Protein AF-A0A9C8WHW3-F1 (afdb_monomer)

Mean predicted aligned error: 12.43 Å

Radius of gyration: 24.85 Å; Cα contacts (8 Å, |Δi|>4): 31; chains: 1; bounding box: 26×61×57 Å

Structure (mmCIF, N/CA/C/O backbone):
data_AF-A0A9C8WHW3-F1
#
_entry.id   AF-A0A9C8WHW3-F1
#
loop_
_atom_site.group_PDB
_atom_site.id
_atom_site.type_symbol
_atom_site.label_atom_id
_atom_site.label_alt_id
_atom_site.label_comp_id
_atom_site.label_asym_id
_atom_site.label_entity_id
_atom_site.label_seq_id
_atom_site.pdbx_PDB_ins_code
_atom_site.Cartn_x
_atom_site.Cartn_y
_atom_site.Cartn_z
_atom_site.occupancy
_atom_site.B_iso_or_equiv
_atom_site.auth_seq_id
_atom_site.auth_comp_id
_atom_site.auth_asym_id
_atom_site.auth_atom_id
_atom_site.pdbx_PDB_model_num
ATOM 1 N N . MET A 1 1 ? -9.790 40.678 -42.239 1.00 51.03 1 MET A N 1
ATOM 2 C CA . MET A 1 1 ? -9.489 39.443 -41.481 1.00 51.03 1 MET A CA 1
ATOM 3 C C . MET A 1 1 ? -8.012 39.500 -41.127 1.00 51.03 1 MET A C 1
ATOM 5 O O . MET A 1 1 ? -7.192 39.452 -42.034 1.00 51.03 1 MET A O 1
ATOM 9 N N . SER A 1 2 ? -7.667 39.774 -39.868 1.00 65.12 2 SER A N 1
ATOM 10 C CA . SER A 1 2 ? -6.269 39.952 -39.454 1.00 65.12 2 SER A CA 1
ATOM 11 C C . SER A 1 2 ? -5.506 38.638 -39.607 1.00 65.12 2 SER A C 1
ATOM 13 O O . SER A 1 2 ? -5.893 37.620 -39.038 1.00 65.12 2 SER A O 1
ATOM 15 N N . HIS A 1 3 ? -4.442 38.658 -40.406 1.00 75.81 3 HIS A N 1
ATOM 16 C CA . HIS A 1 3 ? -3.620 37.486 -40.675 1.00 75.81 3 HIS A CA 1
ATOM 17 C C . HIS A 1 3 ? -2.779 37.187 -39.426 1.00 75.81 3 HIS A C 1
ATOM 19 O O . HIS A 1 3 ? -1.829 37.911 -39.138 1.00 75.81 3 HIS A O 1
ATOM 25 N N . LEU A 1 4 ? -3.136 36.156 -38.65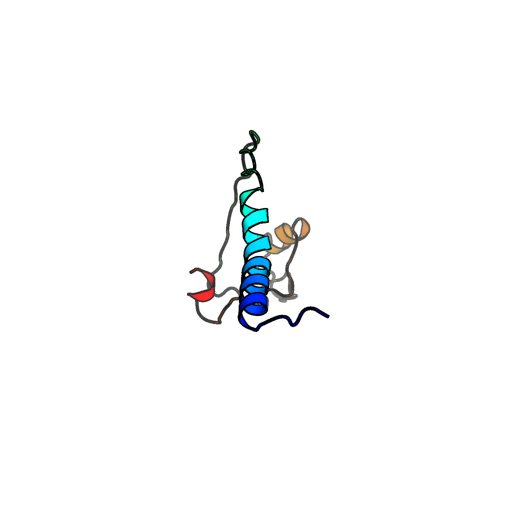3 1.00 82.06 4 LEU A N 1
ATOM 26 C CA . LEU A 1 4 ? -2.307 35.707 -37.532 1.00 82.06 4 LEU A CA 1
ATOM 27 C C . LEU A 1 4 ? -0.949 35.245 -38.074 1.00 82.06 4 LEU A C 1
ATOM 29 O O . LEU A 1 4 ? -0.880 34.314 -38.880 1.00 82.06 4 LEU A O 1
ATOM 33 N N . SER A 1 5 ? 0.139 35.897 -37.658 1.00 88.56 5 SER A N 1
ATOM 34 C CA . SER A 1 5 ? 1.480 35.450 -38.027 1.00 88.56 5 SER A CA 1
ATOM 35 C C . SER A 1 5 ? 1.923 34.292 -37.130 1.00 88.56 5 SER A C 1
ATOM 37 O O . SER A 1 5 ? 1.475 34.153 -35.991 1.00 88.56 5 SER A O 1
ATOM 39 N N . ARG A 1 6 ? 2.874 33.474 -37.606 1.00 84.75 6 ARG A N 1
ATOM 40 C CA . ARG A 1 6 ? 3.483 32.404 -36.788 1.00 84.75 6 ARG A CA 1
ATOM 41 C C . ARG A 1 6 ? 4.043 32.931 -35.462 1.00 84.75 6 ARG A C 1
ATOM 43 O O . ARG A 1 6 ? 3.994 32.230 -34.460 1.00 84.75 6 ARG A O 1
ATOM 50 N N . ARG A 1 7 ? 4.561 34.164 -35.447 1.00 85.12 7 ARG A N 1
ATOM 51 C CA . ARG A 1 7 ? 5.099 34.798 -34.234 1.00 85.12 7 ARG A CA 1
ATOM 52 C C . ARG A 1 7 ? 3.995 35.097 -33.225 1.00 85.12 7 ARG A C 1
ATOM 54 O O . ARG A 1 7 ? 4.197 34.868 -32.037 1.00 85.12 7 ARG A O 1
ATOM 61 N N . ASP A 1 8 ? 2.841 35.559 -33.694 1.00 87.88 8 ASP A N 1
ATOM 62 C CA . ASP A 1 8 ? 1.692 35.857 -32.833 1.00 87.88 8 ASP A CA 1
ATOM 63 C C . ASP A 1 8 ? 1.088 34.567 -32.274 1.00 87.88 8 ASP A C 1
ATOM 65 O O . ASP A 1 8 ? 0.788 34.491 -31.085 1.00 87.88 8 ASP A O 1
ATOM 69 N N . PHE A 1 9 ? 1.030 33.516 -33.099 1.00 85.69 9 PHE A N 1
ATOM 70 C CA . PHE A 1 9 ? 0.628 32.178 -32.670 1.00 85.69 9 PHE A CA 1
ATOM 71 C C . PHE A 1 9 ? 1.554 31.608 -31.585 1.00 85.69 9 PHE A C 1
ATOM 73 O O . PHE A 1 9 ? 1.073 31.158 -30.550 1.00 85.69 9 PHE A O 1
ATOM 80 N N . LEU A 1 10 ? 2.878 31.665 -31.774 1.00 89.06 10 LEU A N 1
ATOM 81 C CA . LEU A 1 10 ? 3.837 31.139 -30.793 1.00 89.06 10 LEU A CA 1
ATOM 82 C C . LEU A 1 10 ? 3.800 31.908 -29.466 1.00 89.06 10 LEU A C 1
ATOM 84 O O . LEU A 1 10 ? 3.879 31.295 -28.403 1.00 89.06 10 LEU A O 1
ATOM 88 N N . LYS A 1 11 ? 3.626 33.235 -29.507 1.00 83.25 11 LYS A N 1
ATOM 89 C CA . LYS A 1 11 ? 3.442 34.047 -28.295 1.00 83.25 11 LYS A CA 1
ATOM 90 C C . LYS A 1 11 ? 2.162 33.659 -27.556 1.00 83.25 11 LYS A C 1
ATOM 92 O O . LYS A 1 11 ? 2.209 33.440 -26.349 1.00 83.25 11 LYS A O 1
ATOM 97 N N . ALA A 1 12 ? 1.044 33.533 -28.272 1.00 82.44 12 ALA A N 1
ATOM 98 C CA . ALA A 1 12 ? -0.236 33.151 -27.683 1.00 82.44 12 ALA A CA 1
ATOM 99 C C . ALA A 1 12 ? -0.202 31.733 -27.085 1.00 82.44 12 ALA A C 1
ATOM 101 O O . ALA A 1 12 ? -0.677 31.532 -25.970 1.00 82.44 12 ALA A O 1
ATOM 102 N N . ALA A 1 13 ? 0.419 30.771 -27.776 1.00 83.25 13 ALA A N 1
ATOM 103 C CA . ALA A 1 13 ? 0.579 29.402 -27.288 1.00 83.25 13 ALA A CA 1
ATOM 104 C C . ALA A 1 13 ? 1.446 29.330 -26.017 1.00 83.25 13 ALA A C 1
ATOM 106 O O . ALA A 1 13 ? 1.087 28.636 -25.068 1.00 83.25 13 ALA A O 1
ATOM 107 N N . GLY A 1 14 ? 2.547 30.091 -25.961 1.00 80.19 14 GLY A N 1
ATOM 108 C CA . GLY A 1 14 ? 3.388 30.187 -24.763 1.00 80.19 14 GLY A CA 1
ATOM 109 C C . GLY A 1 14 ? 2.668 30.826 -23.568 1.00 80.19 14 GLY A C 1
ATOM 110 O O . GLY A 1 14 ? 2.788 30.342 -22.446 1.00 80.19 14 GLY A O 1
ATOM 111 N N . LEU A 1 15 ? 1.863 31.867 -23.808 1.00 79.38 15 LEU A N 1
ATOM 112 C CA . LEU A 1 15 ? 1.015 32.495 -22.786 1.00 79.38 15 LEU A CA 1
ATOM 113 C C . LEU A 1 15 ? -0.059 31.535 -22.250 1.00 79.38 15 LEU A C 1
ATOM 115 O O . LEU A 1 15 ? -0.289 31.497 -21.042 1.00 79.38 15 LEU A O 1
ATOM 119 N N . LEU A 1 16 ? -0.672 30.719 -23.117 1.00 76.00 16 LEU A N 1
ATOM 120 C CA . LEU A 1 16 ? -1.640 29.697 -22.704 1.00 76.00 16 LEU A CA 1
ATOM 121 C C . LEU A 1 16 ? -0.995 28.618 -21.822 1.00 76.00 16 LEU A C 1
ATOM 123 O O . LEU A 1 16 ? -1.586 28.203 -20.828 1.00 76.00 16 LEU A O 1
ATOM 127 N N . ALA A 1 17 ? 0.229 28.195 -22.152 1.00 72.94 17 ALA A N 1
ATOM 128 C CA . ALA A 1 17 ? 0.970 27.198 -21.380 1.00 72.94 17 ALA A CA 1
ATOM 129 C C . ALA A 1 17 ? 1.396 27.704 -19.987 1.00 72.94 17 ALA A C 1
ATOM 131 O O . ALA A 1 17 ? 1.549 26.906 -19.066 1.00 72.94 17 ALA A O 1
ATOM 132 N N . ALA A 1 18 ? 1.552 29.021 -19.812 1.00 68.44 18 ALA A N 1
ATOM 133 C CA . ALA A 1 18 ? 1.912 29.645 -18.536 1.00 68.44 18 ALA A CA 1
ATOM 134 C C . ALA A 1 18 ? 0.703 29.997 -17.642 1.00 68.44 18 ALA A C 1
ATOM 136 O O . ALA A 1 18 ? 0.873 30.264 -16.450 1.00 68.44 18 ALA A O 1
ATOM 137 N N . ALA A 1 19 ? -0.521 29.978 -18.178 1.00 71.88 19 ALA A N 1
ATOM 138 C CA . ALA A 1 19 ? -1.741 30.284 -17.426 1.00 71.88 19 ALA A CA 1
ATOM 139 C C . ALA A 1 19 ? -1.966 29.401 -16.171 1.00 71.88 19 ALA A C 1
ATOM 141 O O . ALA A 1 19 ? -2.338 29.951 -15.128 1.00 71.88 19 ALA A O 1
ATOM 142 N N . PRO A 1 20 ? -1.691 28.077 -16.183 1.00 68.31 20 PRO A N 1
ATOM 143 C CA . PRO A 1 20 ? -1.818 27.240 -14.988 1.00 68.31 20 PRO A CA 1
ATOM 144 C C . PRO A 1 20 ? -0.847 27.669 -13.881 1.00 68.31 20 PRO A C 1
ATOM 146 O O . PRO A 1 20 ? -1.216 27.691 -12.710 1.00 68.31 20 PRO A O 1
ATOM 149 N N . LEU A 1 21 ? 0.369 28.088 -14.251 1.00 69.44 21 LEU A N 1
ATOM 150 C CA . LEU A 1 21 ? 1.392 28.536 -13.307 1.00 69.44 21 LEU A CA 1
ATOM 151 C C . LEU A 1 21 ? 1.015 29.877 -12.661 1.00 69.44 21 LEU A C 1
ATOM 153 O O . LEU A 1 21 ? 1.141 30.037 -11.452 1.00 69.44 21 LEU A O 1
ATOM 157 N N . ALA A 1 22 ? 0.481 30.820 -13.443 1.00 68.44 22 ALA A N 1
ATOM 158 C CA . ALA A 1 22 ? -0.009 32.098 -12.921 1.00 68.44 22 ALA A CA 1
ATOM 159 C C . ALA A 1 22 ? -1.193 31.930 -11.950 1.00 68.44 22 ALA A C 1
ATOM 161 O O . ALA A 1 22 ? -1.371 32.745 -11.044 1.00 68.44 22 ALA A O 1
ATOM 162 N N . THR A 1 23 ? -1.990 30.874 -12.132 1.00 65.31 23 THR A N 1
ATOM 163 C CA . THR A 1 23 ? -3.087 30.517 -11.223 1.00 65.31 23 THR A CA 1
ATOM 164 C C . THR A 1 23 ? -2.541 29.844 -9.963 1.00 65.31 23 THR A C 1
ATOM 166 O O . THR A 1 23 ? -2.912 30.234 -8.862 1.00 65.31 23 THR A O 1
ATOM 169 N N . ALA A 1 24 ? -1.577 28.929 -10.100 1.00 66.88 24 ALA A N 1
ATOM 170 C CA . ALA A 1 24 ? -0.920 28.260 -8.976 1.00 66.88 24 ALA A CA 1
ATOM 171 C C . ALA A 1 24 ? -0.175 29.234 -8.044 1.00 66.88 24 ALA A C 1
ATOM 173 O O . ALA A 1 24 ? -0.226 29.074 -6.831 1.00 66.88 24 ALA A O 1
ATOM 174 N N . LEU A 1 25 ? 0.448 30.289 -8.584 1.00 67.81 25 LEU A N 1
ATOM 175 C CA . LEU A 1 25 ? 1.114 31.334 -7.789 1.00 67.81 25 LEU A CA 1
ATOM 176 C C . LEU A 1 25 ? 0.141 32.240 -7.013 1.00 67.81 25 LEU A C 1
ATOM 178 O O . LEU A 1 25 ? 0.561 32.942 -6.098 1.00 67.81 25 LEU A O 1
ATOM 182 N N . LYS A 1 26 ? -1.146 32.256 -7.385 1.00 75.00 26 LYS A N 1
ATOM 183 C CA . LYS A 1 26 ? -2.201 33.004 -6.681 1.00 75.00 26 LYS A CA 1
ATOM 184 C C . LYS A 1 26 ? -2.918 32.173 -5.626 1.00 75.00 26 LYS A C 1
ATOM 186 O O . LYS A 1 26 ? -3.735 32.729 -4.896 1.00 75.00 26 LYS A O 1
ATOM 191 N N . HIS A 1 27 ? -2.656 30.869 -5.556 1.00 67.44 27 HIS A N 1
ATOM 192 C CA . HIS A 1 27 ? -3.198 30.068 -4.474 1.00 67.44 27 HIS A CA 1
ATOM 193 C C . HIS A 1 27 ? -2.469 30.482 -3.195 1.00 67.44 27 HIS A C 1
ATOM 195 O O . HIS A 1 27 ? -1.241 30.361 -3.145 1.00 67.44 27 HIS A O 1
ATOM 201 N N . PRO A 1 28 ? -3.184 31.009 -2.184 1.00 69.38 28 PRO A N 1
ATOM 202 C CA . PRO A 1 28 ? -2.565 31.256 -0.897 1.00 69.38 28 PRO A CA 1
ATOM 203 C C . PRO A 1 28 ? -1.954 29.940 -0.425 1.00 69.38 28 PRO A C 1
ATOM 205 O O . PRO A 1 28 ? -2.582 28.882 -0.539 1.00 69.38 28 PRO A O 1
ATOM 208 N N . VAL A 1 29 ? -0.711 30.007 0.057 1.00 70.06 29 VAL A N 1
ATOM 209 C CA . VAL A 1 29 ? -0.114 28.891 0.791 1.00 70.06 29 VAL A CA 1
ATOM 210 C C . VAL A 1 29 ? -1.136 28.524 1.864 1.00 70.06 29 VAL A C 1
ATOM 212 O O . VAL A 1 29 ? -1.550 29.431 2.591 1.00 70.06 29 VAL A O 1
ATOM 215 N N . PRO A 1 30 ? -1.623 27.272 1.911 1.00 70.56 30 PRO A N 1
ATOM 216 C CA . PRO A 1 30 ? -2.592 26.887 2.919 1.00 70.56 30 PRO A CA 1
ATOM 217 C C . PRO A 1 30 ? -2.014 27.273 4.277 1.00 70.56 30 PRO A C 1
ATOM 219 O O . PRO A 1 30 ? -0.902 26.858 4.613 1.00 70.56 30 PRO A O 1
ATOM 222 N N . GLU A 1 31 ? -2.729 28.136 5.003 1.00 68.75 31 GLU A N 1
ATOM 223 C CA . GLU A 1 31 ? -2.368 28.481 6.373 1.00 68.75 31 GLU A CA 1
ATOM 224 C C . GLU A 1 31 ? -2.179 27.174 7.134 1.00 68.75 31 GLU A C 1
ATOM 226 O O . GLU A 1 31 ? -3.003 26.256 7.029 1.00 68.75 31 GLU A O 1
ATOM 231 N N . ALA A 1 32 ? -1.053 27.067 7.840 1.00 67.94 32 ALA A N 1
ATOM 232 C CA . ALA A 1 32 ? -0.797 25.921 8.687 1.00 67.94 32 ALA A CA 1
ATOM 233 C C . ALA A 1 32 ? -1.989 25.790 9.637 1.00 67.94 32 ALA A C 1
ATOM 235 O O . ALA A 1 32 ? -2.293 26.704 10.400 1.00 67.94 32 ALA A O 1
ATOM 236 N N . SER A 1 33 ? -2.721 24.684 9.525 1.00 72.50 33 SER A N 1
ATOM 237 C CA . SER A 1 33 ? -3.838 24.435 10.420 1.00 72.50 33 SER A CA 1
ATOM 238 C C . SER A 1 33 ? -3.289 24.360 11.842 1.00 72.50 33 SER A C 1
ATOM 240 O O . SER A 1 33 ? -2.416 23.540 12.105 1.00 72.50 33 SER A O 1
ATOM 242 N N . ASP A 1 34 ? -3.840 25.150 12.765 1.00 74.62 34 ASP A N 1
ATOM 243 C CA . ASP A 1 34 ? -3.563 25.034 14.209 1.00 74.62 34 ASP A CA 1
ATOM 244 C C . ASP A 1 34 ? -3.992 23.673 14.793 1.00 74.62 34 ASP A C 1
ATOM 246 O O . ASP A 1 34 ? -3.765 23.379 15.969 1.00 74.62 34 ASP A O 1
ATOM 250 N N . LYS A 1 35 ? -4.636 22.814 13.992 1.00 80.69 35 LYS A N 1
ATOM 251 C CA . LYS A 1 35 ? -4.915 21.443 14.396 1.00 80.69 35 LYS A CA 1
ATOM 252 C C . LYS A 1 35 ? -3.618 20.636 14.363 1.00 80.69 35 LYS A C 1
ATOM 254 O O . LYS A 1 35 ? -2.927 20.650 13.342 1.00 80.69 35 LYS A O 1
ATOM 259 N N . PRO A 1 36 ? -3.317 19.872 15.427 1.00 85.38 36 PRO A N 1
ATOM 260 C CA . PRO A 1 36 ? -2.202 18.944 15.389 1.00 85.38 36 PRO A CA 1
ATOM 261 C C . PRO A 1 36 ? -2.383 18.010 14.191 1.00 85.38 36 PRO A C 1
ATOM 263 O O . PRO A 1 36 ? -3.466 17.459 13.969 1.00 85.38 36 PRO A O 1
ATOM 266 N N . SER A 1 37 ? -1.328 17.885 13.389 1.00 86.44 37 SER A N 1
ATOM 267 C CA . SER A 1 37 ? -1.309 16.918 12.296 1.00 86.44 37 SER A CA 1
ATOM 268 C C . SER A 1 37 ? -1.445 15.510 12.878 1.00 86.44 37 SER A C 1
ATOM 270 O O . SER A 1 37 ? -0.918 15.258 13.963 1.00 86.44 37 SER A O 1
ATOM 272 N N . PRO A 1 38 ? -2.159 14.596 12.202 1.00 90.88 38 PRO A N 1
ATOM 273 C CA . PRO A 1 38 ? -2.238 13.223 12.670 1.00 90.88 38 PRO A CA 1
ATOM 274 C C . PRO A 1 38 ? -0.852 12.576 12.623 1.00 90.88 38 PRO A C 1
ATOM 276 O O . PRO A 1 38 ? -0.079 12.822 11.694 1.00 90.88 38 PRO A O 1
ATOM 279 N N . ASP A 1 39 ? -0.568 11.707 13.589 1.00 94.38 39 ASP A N 1
ATOM 280 C CA . ASP A 1 39 ? 0.589 10.824 13.509 1.00 94.38 39 ASP A CA 1
ATOM 281 C C . ASP A 1 39 ? 0.403 9.847 12.342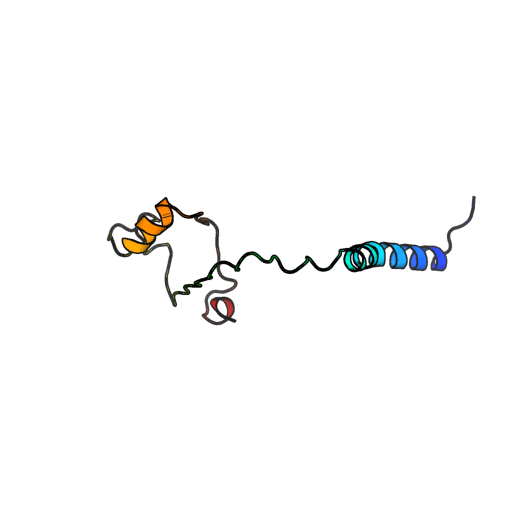 1.00 94.38 39 ASP A C 1
ATOM 283 O O . ASP A 1 39 ? -0.633 9.187 12.214 1.00 94.38 39 ASP A O 1
ATOM 287 N N . VAL A 1 40 ? 1.413 9.751 11.477 1.00 94.88 40 VAL A N 1
ATOM 288 C CA . VAL A 1 40 ? 1.388 8.875 10.301 1.00 94.88 40 VAL A CA 1
ATOM 289 C C . VAL A 1 40 ? 2.389 7.743 10.495 1.00 94.88 40 VAL A C 1
ATOM 291 O O . VAL A 1 40 ? 3.596 7.969 10.546 1.00 94.88 40 VAL A O 1
ATOM 294 N N . LEU A 1 41 ? 1.887 6.509 10.559 1.00 95.31 41 LEU A N 1
ATOM 295 C CA . LEU A 1 41 ? 2.703 5.297 10.584 1.00 95.31 41 LEU A CA 1
ATOM 296 C C . LEU A 1 41 ? 2.696 4.635 9.202 1.00 95.31 41 LEU A C 1
ATOM 298 O O . LEU A 1 41 ? 1.661 4.149 8.746 1.00 95.31 41 LEU A O 1
ATOM 302 N N . VAL A 1 42 ? 3.8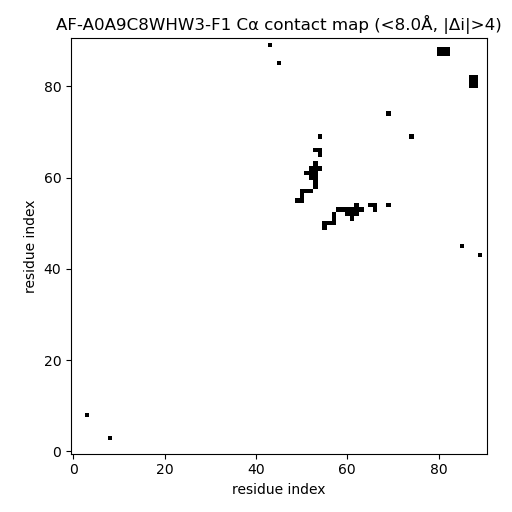61 4.579 8.558 1.00 95.00 42 VAL A N 1
ATOM 303 C CA . VAL A 1 42 ? 4.049 3.880 7.280 1.00 95.00 42 VAL A CA 1
ATOM 304 C C . VAL A 1 42 ? 4.695 2.524 7.546 1.00 95.00 42 VAL A C 1
ATOM 306 O O . VAL A 1 42 ? 5.815 2.449 8.047 1.00 95.00 42 VAL A O 1
ATOM 309 N N . LEU A 1 43 ? 3.983 1.447 7.211 1.00 93.38 43 LEU A N 1
ATOM 310 C CA . LEU A 1 43 ? 4.479 0.076 7.318 1.00 93.38 43 LEU A CA 1
ATOM 311 C C . LEU A 1 43 ? 4.787 -0.465 5.923 1.00 93.38 43 LEU A C 1
ATOM 313 O O . LEU A 1 43 ? 3.888 -0.585 5.091 1.00 93.38 43 LEU A O 1
ATOM 317 N N . VAL A 1 44 ? 6.048 -0.823 5.686 1.00 92.06 44 VAL A N 1
ATOM 318 C CA . VAL A 1 44 ? 6.502 -1.464 4.447 1.00 92.06 44 VAL A CA 1
ATOM 319 C C . VAL A 1 44 ? 7.009 -2.859 4.781 1.00 92.06 44 VAL A C 1
ATOM 321 O O . VAL A 1 44 ? 7.749 -3.046 5.746 1.00 92.06 44 VAL A O 1
ATOM 324 N N . PHE A 1 45 ? 6.601 -3.843 3.987 1.00 91.94 45 PHE A N 1
ATOM 325 C CA . PHE A 1 45 ? 7.011 -5.232 4.150 1.00 91.94 45 PHE A CA 1
ATOM 326 C C . PHE A 1 45 ? 7.874 -5.650 2.967 1.00 91.94 45 PHE A C 1
ATOM 328 O O . PHE A 1 45 ? 7.439 -5.539 1.821 1.00 91.94 45 PHE A O 1
ATOM 335 N N . ASP A 1 46 ? 9.065 -6.177 3.240 1.00 91.69 46 ASP A N 1
ATOM 336 C CA . ASP A 1 46 ? 9.890 -6.782 2.199 1.00 91.69 46 ASP A CA 1
ATOM 337 C C . ASP A 1 46 ? 9.319 -8.152 1.804 1.00 91.69 46 ASP A C 1
ATOM 339 O O . ASP A 1 46 ? 8.947 -8.960 2.658 1.00 91.69 46 ASP A O 1
ATOM 343 N N . THR A 1 47 ? 9.242 -8.421 0.501 1.00 91.25 47 THR A N 1
ATOM 344 C CA . THR A 1 47 ? 8.786 -9.690 -0.105 1.00 91.25 47 THR A CA 1
ATOM 345 C C . THR A 1 47 ? 7.356 -10.168 0.226 1.00 91.25 47 THR A C 1
ATOM 347 O O . THR A 1 47 ? 6.981 -11.286 -0.141 1.00 91.25 47 THR A O 1
ATOM 350 N N . LEU A 1 48 ? 6.506 -9.350 0.862 1.00 92.38 48 LEU A N 1
ATOM 351 C CA . LEU A 1 48 ? 5.117 -9.732 1.151 1.00 92.38 48 LEU A CA 1
ATOM 352 C C . LEU A 1 48 ? 4.277 -9.795 -0.135 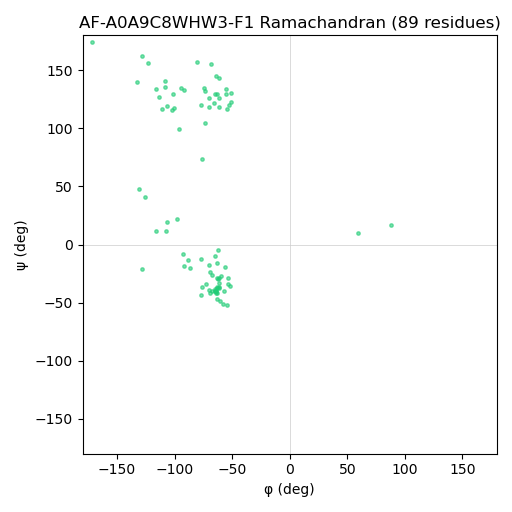1.00 92.38 48 LEU A C 1
ATOM 354 O O . LEU A 1 48 ? 4.167 -8.823 -0.878 1.00 92.38 48 LEU A O 1
ATOM 358 N N . SER A 1 49 ? 3.619 -10.933 -0.372 1.00 92.25 49 SER A N 1
ATOM 359 C CA . SER A 1 49 ? 2.697 -11.112 -1.498 1.00 92.25 49 SER A CA 1
ATOM 360 C C . SER A 1 49 ? 1.251 -11.180 -1.024 1.00 92.25 49 SER A C 1
ATOM 362 O O . SER A 1 49 ? 0.935 -11.950 -0.116 1.00 92.25 49 SER A O 1
ATOM 364 N N . ALA A 1 50 ? 0.355 -10.480 -1.727 1.00 94.44 50 ALA A N 1
ATOM 365 C CA . ALA A 1 50 ? -1.091 -10.580 -1.529 1.00 94.44 50 ALA A CA 1
ATOM 366 C C . ALA A 1 50 ? -1.587 -12.039 -1.567 1.00 94.44 50 ALA A C 1
ATOM 368 O O . ALA A 1 50 ? -2.436 -12.428 -0.773 1.00 94.44 50 ALA A O 1
ATOM 369 N N . ARG A 1 51 ? -0.986 -12.890 -2.411 1.00 94.44 51 ARG A N 1
ATOM 370 C CA . ARG A 1 51 ? -1.351 -14.314 -2.544 1.00 94.44 51 ARG A CA 1
ATOM 371 C C . ARG A 1 51 ? -1.120 -15.140 -1.274 1.00 94.44 51 ARG A C 1
ATOM 373 O O . ARG A 1 51 ? -1.640 -16.245 -1.185 1.00 94.44 51 ARG A O 1
ATOM 380 N N . HIS A 1 52 ? -0.340 -14.629 -0.322 1.00 95.19 52 HIS A N 1
ATOM 381 C CA . HIS A 1 52 ? -0.018 -15.289 0.945 1.00 95.19 52 HIS A CA 1
ATOM 382 C C . HIS A 1 52 ? -0.726 -14.662 2.157 1.00 95.19 52 HIS A C 1
ATOM 384 O O . HIS A 1 52 ? -0.374 -14.983 3.294 1.00 95.19 52 HIS A O 1
ATOM 390 N N . MET A 1 53 ? -1.703 -13.775 1.942 1.00 96.19 53 MET A N 1
ATOM 391 C CA . MET A 1 53 ? -2.473 -13.139 3.016 1.00 96.19 53 MET A CA 1
ATOM 392 C C . MET A 1 53 ? -3.902 -13.683 3.059 1.00 96.19 53 MET A C 1
ATOM 394 O O . MET A 1 53 ? -4.540 -13.866 2.018 1.00 96.19 53 MET A O 1
ATOM 398 N N . GLY A 1 54 ? -4.435 -13.882 4.266 1.00 94.94 54 GLY A N 1
ATOM 399 C CA . GLY A 1 54 ? -5.802 -14.383 4.453 1.00 94.94 54 GLY A CA 1
ATOM 400 C C . GLY A 1 54 ? -6.866 -13.453 3.863 1.00 94.94 54 GLY A C 1
ATOM 401 O O . GLY A 1 54 ? -7.833 -13.936 3.280 1.00 94.94 54 GLY A O 1
ATOM 402 N N . LEU A 1 55 ? -6.626 -12.134 3.880 1.00 94.94 55 LEU A N 1
ATOM 403 C CA . LEU A 1 55 ? -7.490 -11.118 3.255 1.00 94.94 55 LEU A CA 1
ATOM 404 C C . LEU A 1 55 ? -7.777 -11.388 1.764 1.00 94.94 55 LEU A C 1
ATOM 406 O O . LEU A 1 55 ? -8.831 -11.011 1.263 1.00 94.94 55 LEU A O 1
ATOM 410 N N . TYR A 1 56 ? -6.857 -12.054 1.061 1.00 95.06 56 TYR A N 1
ATOM 411 C CA . TYR A 1 56 ? -6.992 -12.392 -0.360 1.00 95.06 56 TYR A CA 1
ATOM 412 C C . TYR A 1 56 ? -7.285 -13.884 -0.595 1.00 95.06 56 TYR A C 1
ATOM 414 O O . TYR A 1 56 ? -7.075 -14.392 -1.696 1.00 95.06 56 TYR A O 1
ATOM 422 N N . GLY A 1 57 ? -7.769 -14.599 0.426 1.00 94.12 57 GLY A N 1
ATOM 423 C CA . GLY A 1 57 ? -8.208 -15.991 0.312 1.00 94.12 57 GLY A CA 1
ATOM 424 C C . GLY A 1 57 ? -7.110 -17.035 0.522 1.00 94.12 57 GLY A C 1
ATOM 425 O O . GLY A 1 57 ? -7.296 -18.195 0.153 1.00 94.12 57 GLY A O 1
ATOM 426 N N . TYR A 1 58 ? -5.964 -16.665 1.105 1.00 97.00 58 TYR A N 1
ATOM 427 C CA . TYR A 1 58 ? -4.945 -17.653 1.458 1.00 97.00 58 TYR A CA 1
ATOM 428 C C . TYR A 1 58 ? -5.487 -18.633 2.521 1.00 97.00 58 TYR A C 1
ATOM 430 O O . TYR A 1 58 ? -5.997 -18.185 3.548 1.00 97.00 58 TYR A O 1
ATOM 438 N N . PRO A 1 59 ? -5.372 -19.965 2.333 1.00 96.31 59 PRO A N 1
ATOM 439 C CA . PRO A 1 59 ? -6.040 -20.942 3.201 1.00 96.31 59 PRO A CA 1
ATOM 440 C C . PRO A 1 59 ? -5.471 -20.996 4.622 1.00 96.31 59 PRO A C 1
ATOM 442 O O . PRO A 1 59 ? -6.149 -21.434 5.549 1.00 96.31 59 PRO A O 1
ATOM 445 N N . ARG A 1 60 ? -4.214 -20.577 4.810 1.00 96.25 60 ARG A N 1
ATOM 446 C CA . ARG A 1 60 ? -3.598 -20.490 6.136 1.00 96.25 60 ARG A CA 1
ATOM 447 C C . ARG A 1 60 ? -3.813 -19.089 6.691 1.00 96.25 60 ARG A C 1
ATOM 449 O O . ARG A 1 60 ? -3.520 -18.110 6.012 1.00 96.25 60 ARG A O 1
ATOM 456 N N . ARG A 1 61 ? -4.241 -18.991 7.950 1.00 94.38 61 ARG A N 1
ATOM 457 C CA . ARG A 1 61 ? -4.441 -17.708 8.639 1.00 94.38 61 ARG A CA 1
ATOM 458 C C . ARG A 1 61 ? -3.106 -17.086 9.070 1.00 94.38 61 ARG A C 1
ATOM 460 O O . ARG A 1 61 ? -2.735 -17.127 10.239 1.00 94.38 61 ARG A O 1
ATOM 467 N N . THR A 1 62 ? -2.361 -16.554 8.107 1.00 95.56 62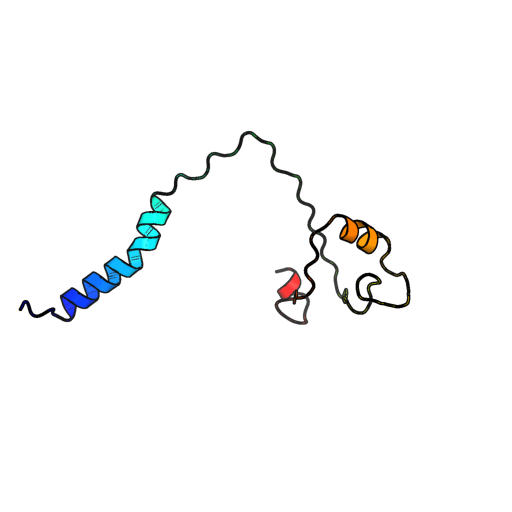 THR A N 1
ATOM 468 C CA . THR A 1 62 ? -1.008 -15.996 8.284 1.00 95.56 62 THR A CA 1
ATOM 469 C C . THR A 1 62 ? -1.003 -14.530 8.707 1.00 95.56 62 THR A C 1
ATOM 471 O O . THR A 1 62 ? -0.011 -14.061 9.258 1.00 95.56 62 THR A O 1
ATOM 474 N N . THR A 1 63 ? -2.098 -13.798 8.480 1.00 97.12 63 THR A N 1
ATOM 475 C CA . THR A 1 63 ? -2.153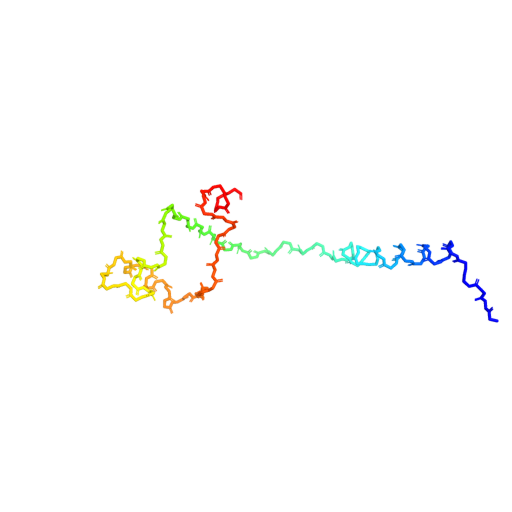 -12.336 8.647 1.00 97.12 63 THR A CA 1
ATOM 476 C C . THR A 1 63 ? -3.355 -11.842 9.470 1.00 97.12 63 THR A C 1
ATOM 478 O O . THR A 1 63 ? -3.993 -10.863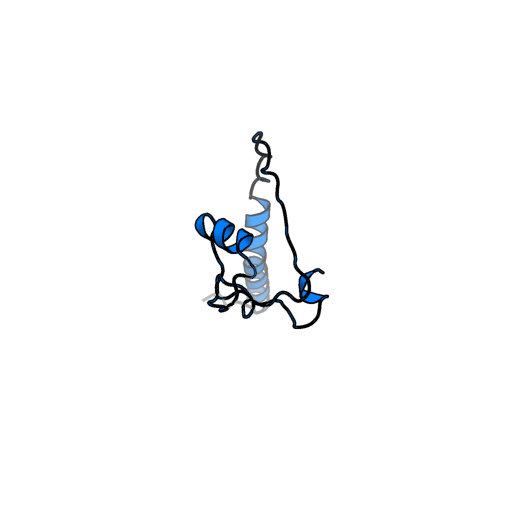 9.077 1.00 97.12 63 THR A O 1
ATOM 481 N N . PRO A 1 64 ? -3.663 -12.434 10.643 1.00 96.88 64 PRO A N 1
ATOM 482 C CA . PRO A 1 64 ? -4.878 -12.110 11.403 1.00 96.88 64 PRO A CA 1
ATOM 483 C C . PRO A 1 64 ? -4.956 -10.649 11.868 1.00 96.88 64 PRO A C 1
ATOM 485 O O . PRO A 1 64 ? -6.043 -10.104 12.037 1.00 96.88 64 PRO A O 1
ATOM 488 N N . ASN A 1 65 ? -3.810 -9.996 12.088 1.00 97.50 65 ASN A N 1
ATOM 489 C CA . ASN A 1 65 ? -3.782 -8.586 12.476 1.00 97.50 65 ASN A CA 1
ATOM 490 C C . ASN A 1 65 ? -4.061 -7.643 11.302 1.00 97.50 65 ASN A C 1
ATOM 492 O O . ASN A 1 65 ? -4.735 -6.636 11.497 1.00 97.50 65 ASN A O 1
ATOM 496 N N . LEU A 1 66 ? -3.584 -7.983 10.100 1.00 96.50 66 LEU A N 1
ATOM 497 C CA . LEU A 1 66 ? -3.872 -7.205 8.893 1.00 96.50 66 LEU A CA 1
ATOM 498 C C . LEU A 1 66 ? -5.323 -7.401 8.441 1.00 96.50 66 LEU A C 1
ATOM 500 O O . LEU A 1 66 ? -5.932 -6.450 7.974 1.00 96.50 66 LEU A O 1
ATOM 504 N N . GLU A 1 67 ? -5.892 -8.596 8.636 1.00 96.38 67 GLU A N 1
ATOM 505 C CA . GLU A 1 67 ? -7.322 -8.864 8.416 1.00 96.38 67 GLU A CA 1
ATOM 506 C C . GLU A 1 67 ? -8.196 -7.939 9.274 1.00 96.38 67 GLU A C 1
ATOM 508 O O . GLU A 1 67 ? -9.035 -7.224 8.741 1.00 96.38 67 GLU A O 1
ATOM 513 N N . ARG A 1 68 ? -7.928 -7.865 10.584 1.00 97.25 68 ARG A N 1
ATOM 514 C CA . ARG A 1 68 ? -8.657 -6.967 11.495 1.00 97.25 68 ARG A CA 1
ATOM 515 C C . ARG A 1 68 ? -8.471 -5.490 11.150 1.00 97.25 68 ARG A C 1
ATOM 517 O O . ARG A 1 68 ? -9.394 -4.702 11.293 1.00 97.25 68 ARG A O 1
ATOM 524 N N . LEU A 1 69 ? -7.271 -5.099 10.719 1.00 97.12 69 LEU A N 1
ATOM 525 C CA . LEU A 1 69 ? -7.021 -3.725 10.282 1.00 97.12 69 LEU A CA 1
ATOM 526 C C . LEU A 1 69 ? -7.841 -3.391 9.028 1.00 97.12 69 LEU A C 1
ATOM 528 O O . LEU A 1 69 ? -8.387 -2.294 8.931 1.00 97.12 69 LEU A O 1
ATOM 532 N N . ALA A 1 70 ? -7.960 -4.334 8.092 1.00 96.50 70 ALA A N 1
ATOM 533 C CA . ALA A 1 70 ? -8.710 -4.150 6.855 1.00 96.50 70 ALA A CA 1
ATOM 534 C C . ALA A 1 70 ? -10.210 -3.895 7.091 1.00 96.50 70 ALA A C 1
ATOM 536 O O . ALA A 1 70 ? -10.809 -3.154 6.320 1.00 96.50 70 ALA A O 1
ATOM 537 N N . GLU A 1 71 ? -10.800 -4.428 8.168 1.00 97.06 71 GLU A N 1
ATOM 538 C CA . GLU A 1 71 ? -12.215 -4.208 8.531 1.00 97.06 71 GLU A CA 1
ATOM 539 C C . GLU A 1 71 ? -12.565 -2.729 8.765 1.00 97.06 71 GLU A C 1
ATOM 541 O O . GLU A 1 71 ? -13.708 -2.323 8.568 1.00 97.06 71 GLU A O 1
ATOM 546 N N . VAL A 1 72 ? -11.584 -1.920 9.172 1.00 97.88 72 VAL A N 1
ATOM 547 C CA . VAL A 1 72 ? -11.751 -0.491 9.491 1.00 97.88 72 VAL A CA 1
ATOM 548 C C . VAL A 1 72 ? -10.956 0.424 8.555 1.00 97.88 72 VAL A C 1
ATOM 550 O O . VAL A 1 72 ? -10.813 1.614 8.828 1.00 97.88 72 VAL A O 1
ATOM 553 N N . SER A 1 73 ? -10.419 -0.122 7.462 1.00 97.62 73 SER A N 1
ATOM 554 C CA . SER A 1 73 ? -9.527 0.588 6.542 1.00 97.62 73 SER A CA 1
ATOM 555 C C . SER A 1 73 ? -10.062 0.590 5.114 1.00 97.62 73 SER A C 1
ATOM 557 O O . SER A 1 73 ? -10.776 -0.315 4.689 1.00 97.62 73 SER A O 1
ATOM 559 N N . THR A 1 74 ? -9.634 1.570 4.322 1.00 97.75 74 THR A N 1
ATOM 560 C CA . THR A 1 74 ? -9.798 1.518 2.865 1.00 97.75 74 THR A CA 1
ATOM 561 C C . THR A 1 74 ? -8.753 0.578 2.265 1.00 97.75 74 THR A C 1
ATOM 563 O O . THR A 1 74 ? -7.552 0.819 2.396 1.00 97.75 74 THR A O 1
ATOM 566 N N . VAL A 1 75 ? -9.197 -0.480 1.582 1.00 96.75 75 VAL A N 1
ATOM 567 C CA . VAL A 1 75 ? -8.319 -1.486 0.963 1.00 96.75 75 VAL A CA 1
ATOM 568 C C . VAL A 1 75 ? -8.186 -1.247 -0.541 1.00 96.75 75 VAL A C 1
ATOM 570 O O . VAL A 1 75 ? -9.175 -1.147 -1.264 1.00 96.75 75 VAL A O 1
ATOM 573 N N . TYR A 1 76 ? -6.948 -1.217 -1.033 1.00 95.88 76 TYR A N 1
ATOM 574 C CA . TYR A 1 76 ? -6.643 -1.084 -2.458 1.00 95.88 76 TYR A CA 1
ATOM 575 C C . TYR A 1 76 ? -6.406 -2.461 -3.091 1.00 95.88 76 TYR A C 1
ATOM 577 O O . TYR A 1 76 ? -5.316 -3.019 -3.002 1.00 95.88 76 TYR A O 1
ATOM 585 N N . HIS A 1 77 ? -7.415 -3.005 -3.773 1.00 94.69 77 HIS A N 1
ATOM 586 C CA . HIS A 1 77 ? -7.339 -4.344 -4.381 1.00 94.69 77 HIS A CA 1
ATOM 587 C C . HIS A 1 77 ? -6.532 -4.416 -5.690 1.00 94.69 77 HIS A C 1
ATOM 589 O O . HIS A 1 77 ? -6.245 -5.510 -6.167 1.00 94.69 77 HIS A O 1
ATOM 595 N N . GLN A 1 78 ? -6.197 -3.272 -6.292 1.00 94.81 78 GLN A N 1
ATOM 596 C CA . GLN A 1 78 ? -5.509 -3.167 -7.589 1.00 94.81 78 GLN A CA 1
ATOM 597 C C . GLN A 1 78 ? -4.239 -2.307 -7.481 1.00 94.81 78 GLN A C 1
ATOM 599 O O . GLN A 1 78 ? -3.961 -1.476 -8.343 1.00 94.81 78 GLN A O 1
ATOM 604 N N . HIS A 1 79 ? -3.486 -2.474 -6.390 1.00 92.31 79 HIS A N 1
ATOM 605 C CA . HIS A 1 79 ? -2.211 -1.790 -6.175 1.00 92.31 79 HIS A CA 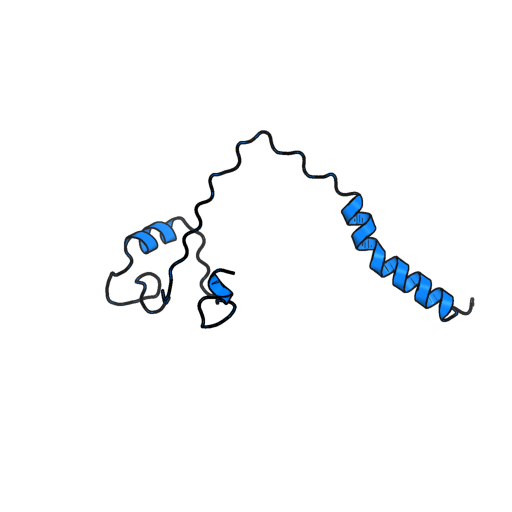1
ATOM 606 C C . HIS A 1 79 ? -1.027 -2.659 -6.623 1.00 92.31 79 HIS A C 1
ATOM 608 O O . HIS A 1 79 ? -0.952 -3.839 -6.278 1.00 92.31 79 HIS A O 1
ATOM 614 N N . TRP A 1 80 ? -0.083 -2.057 -7.347 1.00 91.62 80 TRP A N 1
ATOM 615 C CA . TRP A 1 80 ? 1.124 -2.707 -7.857 1.00 91.62 80 TRP A CA 1
ATOM 616 C C . TRP A 1 80 ? 2.346 -1.840 -7.552 1.00 91.62 80 TRP A C 1
ATOM 618 O O . TRP A 1 80 ? 2.280 -0.619 -7.678 1.00 91.62 80 TRP A O 1
ATOM 628 N N . ALA A 1 81 ? 3.460 -2.466 -7.170 1.00 91.00 81 ALA A N 1
ATOM 629 C CA . ALA A 1 81 ? 4.734 -1.765 -7.028 1.00 91.00 81 ALA A CA 1
ATOM 630 C C . ALA A 1 81 ? 5.272 -1.324 -8.401 1.00 91.00 81 ALA A C 1
ATOM 632 O O . ALA A 1 81 ? 4.986 -1.960 -9.418 1.00 91.00 81 ALA A O 1
ATOM 633 N N . GLY A 1 82 ? 6.109 -0.282 -8.424 1.00 92.25 82 GLY A N 1
ATOM 634 C CA . GLY A 1 82 ? 6.730 0.226 -9.657 1.00 92.25 82 GLY A CA 1
ATOM 635 C C . GLY A 1 82 ? 7.703 -0.751 -10.337 1.00 92.25 82 GLY A C 1
ATOM 636 O O . GLY A 1 82 ? 8.125 -0.514 -11.465 1.00 92.25 82 GLY A O 1
ATOM 637 N N . GLY A 1 83 ? 8.056 -1.856 -9.676 1.00 91.19 83 GLY A N 1
ATOM 638 C CA . GLY A 1 83 ? 8.888 -2.931 -10.210 1.00 91.19 83 GLY A CA 1
ATOM 639 C C . GLY A 1 83 ? 8.929 -4.137 -9.269 1.00 91.19 83 GLY A C 1
ATOM 640 O O . GLY A 1 83 ? 8.390 -4.095 -8.165 1.00 91.19 83 GLY A O 1
ATOM 641 N N . ASN A 1 84 ? 9.558 -5.230 -9.709 1.00 88.81 84 ASN A N 1
ATOM 642 C CA . ASN A 1 84 ? 9.632 -6.508 -8.982 1.00 88.81 84 ASN A CA 1
ATOM 643 C C . ASN A 1 84 ? 10.946 -6.706 -8.196 1.00 88.81 84 ASN A C 1
ATOM 645 O O . ASN A 1 84 ? 11.321 -7.838 -7.897 1.00 88.81 84 ASN A O 1
ATOM 649 N N . PHE A 1 85 ? 11.644 -5.618 -7.878 1.00 89.19 85 PHE A N 1
ATOM 650 C CA . PHE A 1 85 ? 12.848 -5.582 -7.046 1.00 89.19 85 PHE A CA 1
ATOM 651 C C . PHE A 1 85 ? 12.673 -4.528 -5.935 1.00 89.19 85 PHE A C 1
ATOM 653 O O . PHE A 1 85 ? 11.787 -3.683 -6.057 1.00 89.19 85 PHE A O 1
ATOM 660 N N . PRO A 1 86 ? 13.471 -4.558 -4.849 1.00 86.69 86 PRO A N 1
ATOM 661 C CA . PRO A 1 86 ? 13.190 -3.750 -3.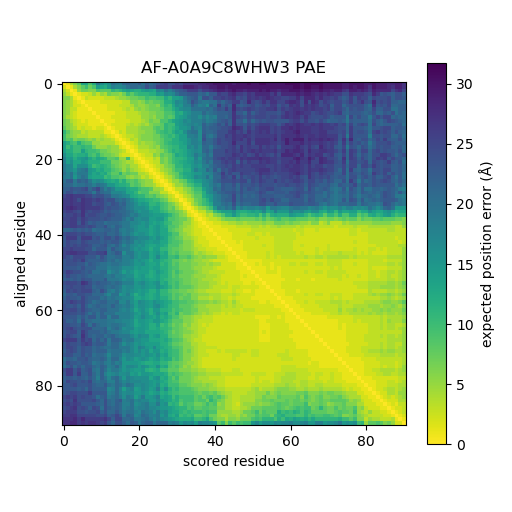655 1.00 86.69 86 PRO A CA 1
ATOM 662 C C . PRO A 1 86 ? 13.192 -2.233 -3.885 1.00 86.69 86 PRO A C 1
ATOM 664 O O . PRO A 1 86 ? 12.359 -1.528 -3.326 1.00 86.69 86 PRO A O 1
ATOM 667 N N . VAL A 1 87 ? 14.089 -1.734 -4.743 1.00 90.19 87 VAL A N 1
ATOM 668 C CA . VAL A 1 87 ? 14.307 -0.289 -4.951 1.00 90.19 87 VAL A CA 1
ATOM 669 C C . VAL A 1 87 ? 13.012 0.466 -5.322 1.00 90.19 87 VAL A C 1
ATOM 671 O O . VAL A 1 87 ? 12.676 1.401 -4.605 1.00 90.19 87 VAL A O 1
ATOM 674 N N . PRO A 1 88 ? 12.223 0.056 -6.337 1.00 80.44 88 PRO A N 1
ATOM 675 C CA . PRO A 1 88 ? 10.929 0.664 -6.662 1.00 80.44 88 PRO A CA 1
ATOM 676 C C . PRO A 1 88 ? 9.891 0.704 -5.534 1.00 80.44 88 PRO A C 1
ATOM 678 O O . PRO A 1 88 ? 8.902 1.418 -5.664 1.00 80.44 88 PRO A O 1
ATOM 681 N N . GLY A 1 89 ? 10.039 -0.125 -4.497 1.00 75.56 89 GLY A N 1
ATOM 682 C CA . GLY A 1 89 ? 9.102 -0.190 -3.377 1.00 75.56 89 GLY A CA 1
ATOM 683 C C . GLY A 1 89 ? 9.464 0.724 -2.206 1.00 75.56 89 GLY A C 1
ATOM 684 O O . GLY A 1 89 ? 8.598 0.993 -1.378 1.00 75.56 89 GLY A O 1
ATOM 685 N N . THR A 1 90 ? 10.718 1.180 -2.116 1.00 81.50 90 THR A N 1
ATOM 686 C CA . THR A 1 90 ? 11.226 1.932 -0.953 1.00 81.50 90 THR A CA 1
ATOM 687 C C . THR A 1 90 ? 11.907 3.257 -1.287 1.00 81.50 90 THR A C 1
ATOM 689 O O . THR A 1 90 ? 12.083 4.062 -0.376 1.00 81.50 90 THR A O 1
ATOM 692 N N . ALA A 1 91 ? 12.373 3.441 -2.527 1.00 67.31 91 ALA A N 1
ATOM 693 C CA . ALA A 1 91 ? 13.155 4.605 -2.951 1.00 67.31 91 ALA A CA 1
ATOM 694 C C . ALA A 1 91 ? 12.290 5.744 -3.504 1.00 67.31 91 ALA A C 1
ATOM 696 O O . ALA A 1 91 ? 11.201 5.456 -4.051 1.00 67.31 91 ALA A O 1
#

pLDDT: mean 85.8, std 11.09, range [51.03, 97.88]

Secondary structure (DSSP, 8-state):
-----HHHHHHHHHHHHHHHHHHHTTSPPPPPPSSPPPP------TT--GGGSGGGT-SS---HHHHHHHTTS---TT---SSSSSHHHH-

Solvent-accessible surface area (backbone atoms only — not comparable to full-atom values): 6234 Å² total; per-residue (Å²): 133,86,80,81,45,73,68,58,51,53,51,52,53,53,53,60,70,44,47,64,56,63,52,58,72,66,52,73,76,78,73,81,66,91,61,81,75,78,90,82,85,87,86,84,71,86,90,74,53,67,79,64,25,37,85,67,69,26,92,58,84,71,35,66,68,59,43,60,50,49,78,80,46,93,78,75,91,86,74,77,67,83,48,99,54,70,59,57,72,75,109

Foldseek 3Di:
DDDQDPVNVVVVVVVVVCVVVVVVVPPPPPDDPPDPDDDDDDDDDPPDDPCCDVCNPHPDNPCVPVVVVVVVDDDDPPDDFPDDDCPSRPD

Sequence (91 aa):
MSHLSRRDFLKAAGLLAAAPLATALKHPVPEASDKPSPDVLVLVFDTLSARHMGLYGYPRRTTPNLERLAEVSTVYHQHWAGGNFPVPGTA